Protein AF-A0A2E6XA96-F1 (afdb_monomer)

Structure (mmCIF, N/CA/C/O backbone):
data_AF-A0A2E6XA96-F1
#
_entry.id   AF-A0A2E6XA96-F1
#
loop_
_atom_site.group_PDB
_atom_site.id
_atom_site.type_symbol
_atom_site.label_atom_id
_atom_site.label_alt_id
_atom_site.label_comp_id
_atom_site.label_asym_id
_atom_site.label_entity_id
_atom_site.label_seq_id
_atom_site.pdbx_PDB_ins_code
_atom_site.Cartn_x
_atom_site.Cartn_y
_atom_site.Cartn_z
_atom_site.occupancy
_atom_site.B_iso_or_equiv
_atom_site.auth_seq_id
_atom_site.auth_comp_id
_atom_site.auth_asym_id
_atom_site.auth_atom_id
_atom_site.pdbx_PDB_model_num
ATOM 1 N N . MET A 1 1 ? 15.612 -15.305 -3.857 1.00 48.66 1 MET A N 1
ATOM 2 C CA . MET A 1 1 ? 14.377 -15.345 -4.678 1.00 48.66 1 MET A CA 1
ATOM 3 C C . MET A 1 1 ? 13.546 -14.129 -4.282 1.00 48.66 1 MET A C 1
ATOM 5 O O . MET A 1 1 ? 13.105 -14.071 -3.143 1.00 48.66 1 MET A O 1
ATOM 9 N N . GLY A 1 2 ? 13.470 -13.095 -5.125 1.00 67.94 2 GLY A N 1
ATOM 10 C CA . GLY A 1 2 ? 12.798 -11.837 -4.769 1.00 67.94 2 GLY A CA 1
ATOM 11 C C . GLY A 1 2 ? 11.273 -11.959 -4.828 1.00 67.94 2 GLY A C 1
ATOM 12 O O . GLY A 1 2 ? 10.745 -12.680 -5.672 1.00 67.94 2 GLY A O 1
ATOM 13 N N . TYR A 1 3 ? 10.559 -11.254 -3.950 1.00 81.81 3 TYR A N 1
ATOM 14 C CA . TYR A 1 3 ? 9.098 -11.169 -4.021 1.00 81.81 3 TYR A CA 1
ATOM 15 C C . TYR A 1 3 ? 8.647 -10.438 -5.292 1.00 81.81 3 TYR A C 1
ATOM 17 O O . TYR A 1 3 ? 9.341 -9.545 -5.787 1.00 81.81 3 TYR A O 1
ATOM 25 N N . SER A 1 4 ? 7.462 -10.792 -5.800 1.00 89.62 4 SER A N 1
ATOM 26 C CA . SER A 1 4 ? 6.900 -10.176 -7.004 1.00 89.62 4 SER A CA 1
ATOM 27 C C . SER A 1 4 ? 6.676 -8.672 -6.826 1.00 89.62 4 SER A C 1
ATOM 29 O O . SER A 1 4 ? 6.391 -8.176 -5.733 1.00 89.62 4 SER A O 1
ATOM 31 N N . VAL A 1 5 ? 6.763 -7.925 -7.927 1.00 91.00 5 VAL A N 1
ATOM 32 C CA . VAL A 1 5 ?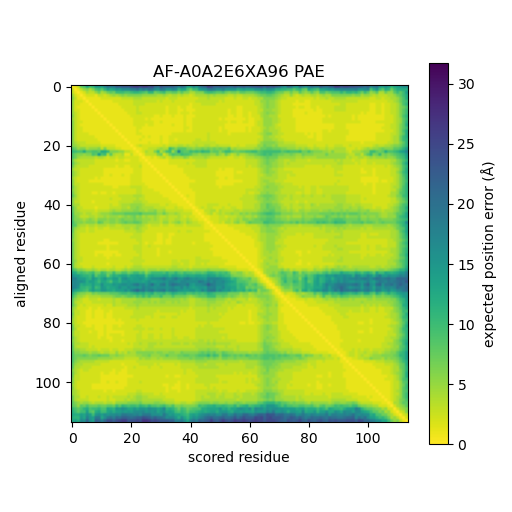 6.498 -6.478 -7.926 1.00 91.00 5 VAL A CA 1
ATOM 33 C C . VAL A 1 5 ? 5.056 -6.195 -7.494 1.00 91.00 5 VAL A C 1
ATOM 35 O O . VAL A 1 5 ? 4.787 -5.210 -6.808 1.00 91.00 5 VAL A O 1
ATOM 38 N N . GLU A 1 6 ? 4.127 -7.074 -7.855 1.00 93.12 6 GLU A N 1
ATOM 39 C CA . GLU A 1 6 ? 2.721 -7.029 -7.469 1.00 93.12 6 GLU A CA 1
ATOM 40 C C . GLU A 1 6 ? 2.550 -7.133 -5.950 1.00 93.12 6 GLU A C 1
ATOM 42 O O . GLU A 1 6 ? 1.771 -6.366 -5.387 1.00 93.12 6 GLU 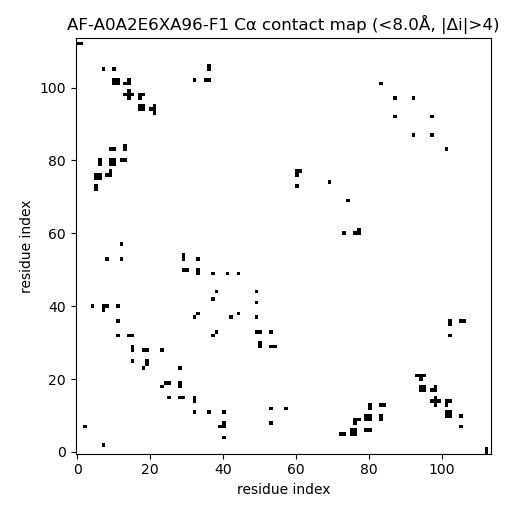A O 1
ATOM 47 N N . PHE A 1 7 ? 3.319 -8.000 -5.281 1.00 92.94 7 PHE A N 1
ATOM 48 C CA . PHE A 1 7 ? 3.348 -8.097 -3.820 1.00 92.94 7 PHE A CA 1
ATOM 49 C C . PHE A 1 7 ? 3.900 -6.819 -3.176 1.00 92.94 7 PHE A C 1
ATOM 51 O O . PHE A 1 7 ? 3.253 -6.243 -2.300 1.00 92.94 7 PHE A O 1
ATOM 58 N N . LYS A 1 8 ? 5.044 -6.307 -3.659 1.00 94.19 8 LYS A N 1
ATOM 59 C CA . LYS A 1 8 ? 5.629 -5.048 -3.150 1.00 94.19 8 LYS A CA 1
ATOM 60 C C . LYS A 1 8 ? 4.641 -3.878 -3.287 1.00 94.19 8 LYS A C 1
ATOM 62 O O . LYS A 1 8 ? 4.459 -3.084 -2.364 1.00 94.19 8 LYS A O 1
ATOM 67 N N . ARG A 1 9 ? 3.950 -3.792 -4.431 1.00 95.06 9 ARG A N 1
ATOM 68 C CA . ARG A 1 9 ? 2.907 -2.785 -4.687 1.00 95.06 9 ARG A CA 1
ATOM 69 C C . ARG A 1 9 ? 1.684 -2.968 -3.798 1.00 95.06 9 ARG A C 1
ATOM 71 O O . ARG A 1 9 ? 1.149 -1.963 -3.341 1.00 95.06 9 ARG A O 1
ATOM 78 N N . ALA A 1 10 ? 1.256 -4.205 -3.553 1.00 95.75 10 ALA A N 1
ATOM 79 C CA . ALA A 1 10 ? 0.131 -4.515 -2.676 1.00 95.75 10 ALA A CA 1
ATOM 80 C C . ALA A 1 10 ? 0.376 -4.028 -1.241 1.00 95.75 10 ALA A C 1
ATOM 82 O O . ALA A 1 10 ? -0.483 -3.353 -0.674 1.00 95.75 10 ALA A O 1
ATOM 83 N N . ILE A 1 11 ? 1.576 -4.273 -0.700 1.00 96.19 11 ILE A N 1
ATOM 84 C CA . ILE A 1 11 ? 1.988 -3.745 0.608 1.00 96.19 11 ILE A CA 1
ATOM 85 C C . ILE A 1 11 ? 1.909 -2.217 0.614 1.00 96.19 11 ILE A C 1
ATOM 87 O O . ILE A 1 11 ? 1.281 -1.635 1.494 1.00 96.19 11 ILE A O 1
ATOM 91 N N . ALA A 1 12 ? 2.480 -1.557 -0.398 1.00 97.00 12 ALA A N 1
ATOM 92 C CA . ALA A 1 12 ? 2.491 -0.098 -0.466 1.00 97.00 12 ALA A CA 1
ATOM 93 C C . ALA A 1 12 ? 1.074 0.506 -0.459 1.00 97.00 12 ALA A C 1
ATOM 95 O O . ALA A 1 12 ? 0.800 1.454 0.279 1.00 97.00 12 ALA A O 1
ATOM 96 N N . ILE A 1 13 ? 0.142 -0.048 -1.239 1.00 97.38 13 ILE A N 1
ATOM 97 C CA . ILE A 1 13 ? -1.242 0.454 -1.272 1.00 97.38 13 ILE A CA 1
ATOM 98 C C . ILE A 1 13 ? -2.053 0.066 -0.020 1.00 97.38 13 ILE A C 1
ATOM 100 O O . ILE A 1 13 ? -2.979 0.798 0.353 1.00 97.38 13 ILE A O 1
ATOM 104 N N . ALA A 1 14 ? -1.702 -1.033 0.658 1.00 97.19 14 ALA A N 1
ATOM 105 C CA . ALA A 1 14 ? -2.246 -1.389 1.969 1.00 97.19 14 ALA A CA 1
ATOM 106 C C . ALA A 1 14 ? -1.808 -0.372 3.033 1.00 97.19 14 ALA A C 1
ATOM 108 O O . ALA A 1 14 ? -2.669 0.181 3.717 1.00 97.19 14 ALA A O 1
ATOM 109 N N . SER A 1 15 ? -0.519 -0.014 3.081 1.00 97.56 15 SER A N 1
ATOM 110 C CA . SER A 1 15 ? -0.001 1.048 3.955 1.00 97.56 15 SER A CA 1
ATOM 111 C C . SER A 1 15 ? -0.704 2.386 3.713 1.00 97.56 15 SER A C 1
ATOM 113 O O . SER A 1 15 ? -1.110 3.039 4.668 1.00 97.56 15 SER A O 1
ATOM 115 N N . ILE A 1 16 ? -0.936 2.778 2.450 1.00 97.56 16 ILE A N 1
ATOM 116 C CA . ILE A 1 16 ? -1.719 3.991 2.135 1.00 97.56 16 ILE A CA 1
ATOM 117 C C . ILE A 1 16 ? -3.127 3.903 2.731 1.00 97.56 16 ILE A C 1
ATOM 119 O O . ILE A 1 16 ? -3.615 4.873 3.304 1.00 97.56 16 ILE A O 1
ATOM 123 N N . SER A 1 17 ? -3.792 2.756 2.589 1.00 96.75 17 SER A N 1
ATOM 124 C CA . SER A 1 17 ? -5.164 2.577 3.079 1.00 96.75 17 SER A CA 1
ATOM 125 C C . SER A 1 17 ? -5.235 2.691 4.603 1.00 96.75 17 SER A C 1
ATOM 127 O O . SER A 1 17 ? -6.139 3.345 5.115 1.00 96.75 17 SER A O 1
ATOM 129 N N . GLN A 1 18 ? -4.243 2.148 5.308 1.00 96.94 18 GLN A N 1
ATOM 130 C CA . GLN A 1 18 ? -4.112 2.282 6.756 1.00 96.94 18 GLN A CA 1
ATOM 131 C C . GLN A 1 18 ? -3.841 3.731 7.186 1.00 96.94 18 GLN A C 1
ATOM 133 O O . GLN A 1 18 ? -4.522 4.261 8.057 1.00 96.94 18 GLN A O 1
ATOM 138 N N . LEU A 1 19 ? -2.944 4.447 6.508 1.00 96.88 19 LEU A N 1
ATOM 139 C CA . LEU A 1 19 ? -2.712 5.868 6.792 1.00 96.88 19 LEU A CA 1
ATOM 140 C C . LEU A 1 19 ? -3.961 6.735 6.562 1.00 96.88 19 LEU A C 1
ATOM 142 O O . LEU A 1 19 ? -4.200 7.677 7.316 1.00 96.88 19 LEU A O 1
ATOM 146 N N . ILE A 1 20 ? -4.768 6.419 5.544 1.00 96.12 20 ILE A N 1
ATOM 147 C CA . ILE A 1 20 ? -6.044 7.108 5.295 1.00 96.12 20 ILE A CA 1
ATOM 148 C C . ILE A 1 20 ? -7.047 6.827 6.422 1.00 96.12 20 ILE A C 1
ATOM 150 O O . ILE A 1 20 ? -7.719 7.749 6.881 1.00 96.12 20 ILE A O 1
ATOM 154 N N . GLN A 1 21 ? -7.124 5.583 6.906 1.00 93.00 21 GLN A N 1
ATOM 155 C CA . GLN A 1 21 ? -7.934 5.240 8.084 1.00 93.00 21 GLN A CA 1
ATOM 156 C C . GLN A 1 21 ? -7.472 6.007 9.335 1.00 93.00 21 GLN A C 1
ATOM 158 O O . GLN A 1 21 ? -8.305 6.463 10.116 1.00 93.00 21 GLN A O 1
ATOM 163 N N . GLY A 1 22 ? -6.166 6.256 9.459 1.00 90.00 22 GLY A N 1
ATOM 164 C CA . GLY A 1 22 ? -5.539 7.157 10.435 1.00 90.00 22 GLY A CA 1
ATOM 165 C C . GLY A 1 22 ? -5.775 8.659 10.199 1.00 90.00 22 GLY A C 1
ATOM 166 O O . GLY A 1 22 ? -5.035 9.508 10.685 1.00 90.00 22 GLY A O 1
ATOM 167 N N . ARG A 1 23 ? -6.796 9.031 9.417 1.00 88.19 23 ARG A N 1
ATOM 168 C CA . ARG A 1 23 ? -7.176 10.423 9.104 1.00 88.19 23 ARG A CA 1
ATOM 169 C C . ARG A 1 23 ? -6.170 11.207 8.251 1.00 88.19 23 ARG A C 1
ATOM 171 O O . ARG A 1 23 ? -6.297 12.428 8.141 1.00 88.19 23 ARG A O 1
ATOM 178 N N . ARG A 1 24 ? -5.202 10.559 7.589 1.00 90.56 24 ARG A N 1
ATOM 179 C CA . ARG A 1 24 ? -4.393 11.241 6.561 1.00 90.56 24 ARG A CA 1
ATOM 180 C C . ARG A 1 24 ? -5.181 11.391 5.262 1.00 90.56 24 ARG A C 1
ATOM 182 O O . ARG A 1 24 ? -5.931 10.505 4.861 1.00 90.56 24 ARG A O 1
ATOM 189 N N . ASN A 1 25 ? -4.956 12.487 4.541 1.00 95.44 25 ASN A N 1
ATOM 190 C CA . ASN A 1 25 ? -5.440 12.586 3.165 1.00 95.44 25 ASN A CA 1
ATOM 191 C C . ASN A 1 25 ? -4.614 11.684 2.227 1.00 95.44 25 ASN A C 1
ATOM 193 O O . ASN A 1 25 ? -3.462 11.342 2.516 1.00 95.44 25 ASN A O 1
ATOM 197 N N . ILE A 1 26 ? -5.207 11.312 1.088 1.00 93.94 26 ILE A N 1
ATOM 198 C CA . ILE A 1 26 ? -4.603 10.376 0.128 1.00 93.94 26 ILE A CA 1
ATOM 199 C C . ILE A 1 26 ? -3.231 10.838 -0.377 1.00 93.94 26 ILE A C 1
ATOM 201 O O . ILE A 1 26 ? -2.329 10.012 -0.521 1.00 93.94 26 ILE A O 1
ATOM 205 N N . ASP A 1 27 ? -3.042 12.137 -0.609 1.00 93.94 27 ASP A N 1
ATOM 206 C CA . ASP A 1 27 ? -1.788 12.665 -1.145 1.00 93.94 27 ASP A CA 1
ATOM 207 C C . ASP A 1 27 ? -0.671 12.616 -0.098 1.00 93.94 27 ASP A C 1
ATOM 209 O O . ASP A 1 27 ? 0.434 12.166 -0.394 1.00 93.94 27 ASP A O 1
ATOM 213 N N . SER A 1 28 ? -0.963 13.003 1.145 1.00 95.81 28 SER A N 1
ATOM 214 C CA . SER A 1 28 ? -0.036 12.896 2.276 1.00 95.81 28 SER A CA 1
ATOM 215 C C . SER A 1 28 ? 0.347 11.439 2.549 1.00 95.81 28 SER A C 1
ATOM 217 O O . SER A 1 28 ? 1.531 11.127 2.674 1.00 95.81 28 SER A O 1
ATOM 219 N N . ALA A 1 29 ? -0.631 10.528 2.563 1.00 96.94 29 ALA A N 1
ATOM 220 C CA . ALA A 1 29 ? -0.387 9.099 2.738 1.00 96.94 29 ALA A CA 1
ATOM 221 C C . ALA A 1 29 ? 0.489 8.524 1.612 1.00 96.94 29 ALA A C 1
ATOM 223 O O . ALA A 1 29 ? 1.448 7.801 1.875 1.00 96.94 29 ALA A O 1
ATOM 224 N N . THR A 1 30 ? 0.207 8.884 0.357 1.00 96.75 30 THR A N 1
ATOM 225 C CA . THR A 1 30 ? 0.974 8.396 -0.799 1.00 96.75 30 THR A CA 1
ATOM 226 C C . THR A 1 30 ? 2.404 8.934 -0.788 1.00 96.75 30 THR A C 1
ATOM 228 O O . THR A 1 30 ? 3.338 8.160 -0.987 1.00 96.75 30 THR A O 1
ATOM 231 N N . ARG A 1 31 ? 2.597 10.233 -0.512 1.00 96.69 31 ARG A N 1
ATOM 232 C CA . ARG A 1 31 ? 3.934 10.838 -0.381 1.00 96.69 31 ARG A CA 1
ATOM 233 C C . ARG A 1 31 ? 4.754 10.162 0.710 1.00 96.69 31 ARG A C 1
ATOM 235 O O . ARG A 1 31 ? 5.910 9.830 0.471 1.00 96.69 31 ARG A O 1
ATOM 242 N N . HIS A 1 32 ? 4.139 9.907 1.865 1.00 96.50 32 HIS A N 1
ATOM 243 C CA . HIS A 1 32 ? 4.780 9.209 2.980 1.00 96.50 32 HIS A CA 1
ATOM 244 C C . HIS A 1 32 ? 5.274 7.819 2.569 1.00 96.50 32 HIS A C 1
ATOM 246 O O . HIS A 1 32 ? 6.452 7.504 2.721 1.00 96.50 32 HIS A O 1
ATOM 252 N N . VAL A 1 33 ? 4.401 7.012 1.961 1.00 97.00 33 VAL A N 1
ATOM 253 C CA . VAL A 1 33 ? 4.750 5.656 1.510 1.00 97.00 33 VAL A CA 1
ATOM 254 C C 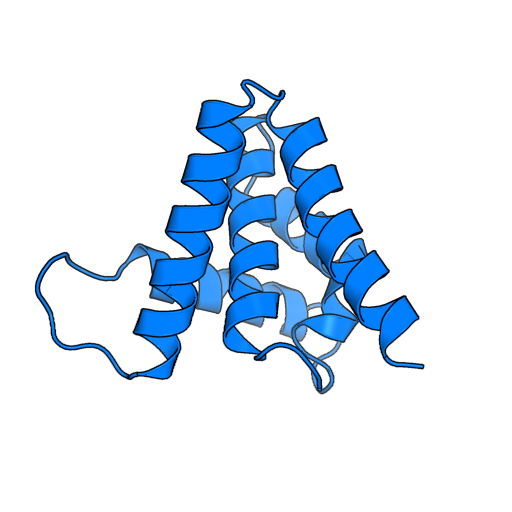. VAL A 1 33 ? 5.827 5.678 0.422 1.00 97.00 33 VAL A C 1
ATOM 256 O O . VAL A 1 33 ? 6.772 4.891 0.473 1.00 97.00 33 VAL A O 1
ATOM 259 N N . VAL A 1 34 ? 5.741 6.597 -0.543 1.00 96.19 34 VAL A N 1
ATOM 260 C CA . VAL A 1 34 ? 6.765 6.743 -1.589 1.00 96.19 34 VAL A CA 1
ATOM 261 C C . VAL A 1 34 ? 8.118 7.142 -1.006 1.00 96.19 34 VAL A C 1
ATOM 263 O O . VAL A 1 34 ? 9.129 6.572 -1.415 1.00 96.19 34 VAL A O 1
ATOM 266 N N . GLY A 1 35 ? 8.147 8.068 -0.046 1.00 94.88 35 GLY A N 1
ATOM 267 C CA . GLY A 1 35 ? 9.381 8.479 0.623 1.00 94.88 35 GLY A CA 1
ATOM 268 C C . GLY A 1 35 ? 10.063 7.334 1.373 1.00 94.88 35 GLY A C 1
ATOM 269 O O . GLY A 1 35 ? 11.286 7.284 1.426 1.00 94.88 35 GLY A O 1
ATOM 270 N N . ARG A 1 36 ? 9.284 6.383 1.904 1.00 94.81 36 ARG A N 1
ATOM 271 C CA . ARG A 1 36 ? 9.800 5.247 2.684 1.00 94.81 36 ARG A CA 1
ATOM 272 C C . ARG A 1 36 ? 10.222 4.064 1.817 1.00 94.81 36 ARG A C 1
ATOM 274 O O . ARG A 1 36 ? 11.331 3.567 1.956 1.00 94.81 36 ARG A O 1
ATOM 281 N N . ILE A 1 37 ? 9.345 3.611 0.925 1.00 94.69 37 ILE A N 1
ATOM 282 C CA . ILE A 1 37 ? 9.514 2.339 0.196 1.00 94.69 37 ILE A CA 1
ATOM 283 C C . ILE A 1 37 ? 9.373 2.481 -1.319 1.00 94.69 37 ILE A C 1
ATOM 285 O O . ILE A 1 37 ? 9.384 1.498 -2.055 1.00 94.69 37 ILE A O 1
ATOM 289 N N . GLY A 1 38 ? 9.237 3.700 -1.834 1.00 91.62 38 GLY A N 1
ATOM 290 C CA . GLY A 1 38 ? 8.908 3.919 -3.235 1.00 91.62 38 GLY A CA 1
ATOM 291 C C . GLY A 1 38 ? 9.951 3.388 -4.230 1.00 91.62 38 GLY A C 1
ATOM 292 O O . GLY A 1 38 ? 9.587 2.993 -5.338 1.00 91.62 38 GLY A O 1
ATOM 293 N N . HIS A 1 39 ? 11.231 3.357 -3.854 1.00 91.56 39 HIS A N 1
ATOM 294 C CA . HIS A 1 39 ? 12.311 2.782 -4.667 1.00 91.56 39 HIS A CA 1
ATOM 295 C C . HIS A 1 39 ? 12.153 1.265 -4.873 1.00 91.56 39 HIS A C 1
ATOM 297 O O . HIS A 1 39 ? 12.437 0.775 -5.960 1.00 91.56 39 HIS A O 1
ATOM 303 N N . LEU A 1 40 ? 11.579 0.550 -3.900 1.00 91.25 40 LEU A N 1
ATOM 304 C CA . LEU A 1 40 ? 11.302 -0.891 -3.986 1.00 91.25 40 LEU A CA 1
ATOM 305 C C . LEU A 1 40 ? 10.098 -1.219 -4.875 1.00 91.25 40 LEU A C 1
ATOM 307 O O . LEU A 1 40 ? 9.976 -2.326 -5.397 1.00 91.25 40 LEU A O 1
ATOM 311 N N . VAL A 1 41 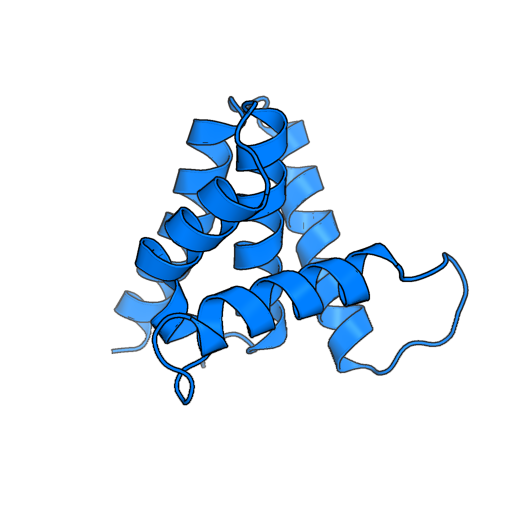? 9.180 -0.263 -5.021 1.00 90.94 41 VAL A N 1
ATOM 312 C CA . VAL A 1 41 ? 7.874 -0.453 -5.671 1.00 90.94 41 VAL A CA 1
ATOM 313 C C . VAL A 1 41 ? 7.902 -0.024 -7.145 1.00 90.94 41 VAL A C 1
ATOM 315 O O . VAL A 1 41 ? 7.253 -0.640 -8.000 1.00 90.94 41 VAL A O 1
ATOM 318 N N . PHE A 1 42 ? 8.665 1.029 -7.454 1.00 91.50 42 PHE A N 1
ATOM 319 C CA . PHE A 1 42 ? 8.877 1.548 -8.806 1.00 91.50 42 PHE A CA 1
ATOM 320 C C . PHE A 1 42 ? 10.339 1.976 -8.989 1.00 91.50 42 PHE A C 1
ATOM 322 O O . PHE A 1 42 ? 10.667 3.154 -8.851 1.00 91.50 42 PHE A O 1
ATOM 329 N N . VAL A 1 43 ? 11.202 1.015 -9.323 1.00 87.06 43 VAL A N 1
ATOM 330 C CA . VAL A 1 43 ? 12.657 1.219 -9.464 1.00 87.06 43 VAL A CA 1
ATOM 331 C C . VAL A 1 43 ? 12.997 2.276 -10.522 1.00 87.06 43 VAL A C 1
ATOM 333 O O . VAL A 1 43 ? 13.894 3.080 -10.324 1.00 87.06 43 VAL A O 1
ATOM 336 N N . THR A 1 44 ? 12.243 2.319 -11.623 1.00 90.50 44 THR A N 1
ATOM 337 C CA . THR A 1 44 ? 12.530 3.179 -12.784 1.00 90.50 44 THR A CA 1
ATOM 338 C C . THR A 1 44 ? 11.838 4.544 -12.754 1.00 90.50 44 THR A C 1
ATOM 340 O O . THR A 1 44 ? 12.013 5.337 -13.675 1.00 90.50 44 THR A O 1
ATOM 343 N N . LEU A 1 45 ? 11.002 4.818 -11.748 1.00 91.69 45 LEU A N 1
ATOM 344 C CA . LEU A 1 45 ? 10.281 6.089 -11.633 1.00 91.69 45 LEU A CA 1
ATOM 345 C C . LEU A 1 45 ? 10.886 6.956 -10.533 1.00 91.69 45 LEU A C 1
ATOM 347 O O . LEU A 1 45 ? 11.347 6.452 -9.511 1.00 91.69 45 LEU A O 1
ATOM 351 N N . GLU A 1 46 ? 10.778 8.271 -10.690 1.00 89.94 46 GLU A N 1
ATOM 352 C CA . GLU A 1 46 ? 11.315 9.246 -9.740 1.00 89.94 46 GLU A CA 1
ATOM 353 C C . GLU A 1 46 ? 10.269 10.280 -9.312 1.00 89.94 46 GLU A C 1
ATOM 355 O O . GLU A 1 46 ? 9.296 10.543 -10.030 1.00 89.94 46 GLU A O 1
ATOM 360 N N . GLY A 1 47 ? 10.471 10.840 -8.114 1.00 88.00 47 GLY A N 1
ATOM 361 C CA . GLY A 1 47 ? 9.700 11.956 -7.559 1.00 88.00 47 GLY A CA 1
ATOM 362 C C . GLY A 1 47 ? 8.182 11.833 -7.725 1.00 88.00 47 GLY A C 1
ATOM 363 O O . GLY A 1 47 ? 7.570 10.808 -7.415 1.00 88.00 47 GLY A O 1
ATOM 364 N N . GLU A 1 48 ? 7.568 12.885 -8.263 1.00 92.12 48 GLU A N 1
ATOM 365 C CA . GLU A 1 48 ? 6.117 12.983 -8.471 1.00 92.12 48 GLU A CA 1
ATOM 366 C C . GLU A 1 48 ? 5.552 11.923 -9.431 1.00 92.12 48 GLU A C 1
ATOM 368 O O . GLU A 1 48 ? 4.405 11.493 -9.277 1.00 92.12 48 GLU A O 1
ATOM 373 N N . ARG A 1 49 ? 6.349 11.409 -10.384 1.00 93.44 49 ARG A N 1
ATOM 374 C CA . ARG A 1 49 ? 5.889 10.325 -11.275 1.00 93.44 49 ARG A CA 1
ATOM 375 C C . ARG A 1 49 ? 5.603 9.051 -10.488 1.00 93.44 49 ARG A C 1
ATOM 377 O O . ARG A 1 49 ? 4.642 8.347 -10.792 1.00 93.44 49 ARG A O 1
ATOM 384 N N . LYS A 1 50 ? 6.402 8.775 -9.456 1.00 94.75 50 LYS A N 1
ATOM 385 C CA . LYS A 1 50 ? 6.229 7.624 -8.565 1.00 94.75 50 LYS A CA 1
ATOM 386 C C . LYS A 1 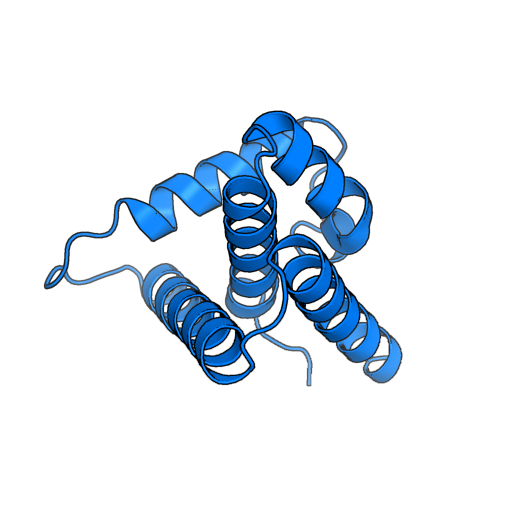50 ? 4.985 7.768 -7.685 1.00 94.75 50 LYS A C 1
ATOM 388 O O . LYS A 1 50 ? 4.228 6.808 -7.549 1.00 94.75 50 LYS A O 1
ATOM 393 N N . ILE A 1 51 ? 4.734 8.970 -7.161 1.00 94.69 51 ILE A N 1
ATOM 394 C CA . ILE A 1 51 ? 3.522 9.298 -6.388 1.00 94.69 51 ILE A CA 1
ATOM 395 C C . ILE A 1 51 ? 2.275 9.080 -7.246 1.00 94.69 51 ILE A C 1
ATOM 397 O O . ILE A 1 51 ? 1.374 8.335 -6.852 1.00 94.69 51 ILE A O 1
ATOM 401 N N . LYS A 1 52 ? 2.251 9.657 -8.453 1.00 95.56 52 LYS A N 1
ATOM 402 C CA . LYS A 1 52 ? 1.139 9.488 -9.395 1.00 95.56 52 LYS A CA 1
ATOM 403 C C . LYS A 1 52 ? 0.925 8.015 -9.753 1.00 95.56 52 LYS A C 1
ATOM 405 O O . LYS A 1 52 ? -0.194 7.522 -9.643 1.00 95.56 52 LYS A O 1
ATOM 410 N N . ALA A 1 53 ? 1.992 7.298 -10.106 1.00 95.12 53 ALA A N 1
ATOM 411 C CA . ALA A 1 53 ? 1.911 5.888 -10.477 1.00 95.12 53 ALA A CA 1
ATOM 412 C C . ALA A 1 53 ? 1.354 5.010 -9.347 1.00 95.12 53 ALA A C 1
ATOM 414 O O . ALA A 1 53 ? 0.524 4.139 -9.612 1.00 95.12 53 ALA A O 1
ATOM 415 N N . LEU A 1 54 ? 1.769 5.242 -8.096 1.00 95.50 54 LEU A N 1
ATOM 416 C CA . LEU A 1 54 ? 1.270 4.488 -6.946 1.00 95.50 54 LEU A CA 1
ATOM 417 C C . LEU A 1 54 ? -0.206 4.787 -6.663 1.00 95.50 54 LEU A C 1
ATOM 419 O O . LEU A 1 54 ? -0.981 3.865 -6.407 1.00 95.50 54 LEU A O 1
ATOM 423 N N . ARG A 1 55 ? -0.616 6.055 -6.766 1.00 95.25 55 ARG A N 1
ATOM 424 C CA . ARG A 1 55 ? -2.014 6.464 -6.589 1.00 95.25 55 ARG A CA 1
ATOM 425 C C . ARG A 1 55 ? -2.924 5.856 -7.657 1.00 95.25 55 ARG A C 1
ATOM 427 O O . ARG A 1 55 ? -3.951 5.266 -7.323 1.00 95.25 55 ARG A O 1
ATOM 434 N N . ASP A 1 56 ? -2.514 5.925 -8.921 1.00 94.62 56 ASP A N 1
ATOM 435 C CA . ASP A 1 56 ? -3.254 5.345 -10.046 1.00 94.62 56 ASP A CA 1
ATOM 436 C C . ASP A 1 56 ? -3.289 3.811 -9.955 1.00 94.62 56 ASP A C 1
ATOM 438 O O . ASP A 1 56 ? -4.279 3.169 -10.309 1.00 94.62 56 ASP A O 1
ATOM 442 N N . TYR A 1 57 ? -2.216 3.189 -9.456 1.00 93.88 57 TYR A N 1
ATOM 443 C CA . TYR A 1 57 ? -2.188 1.755 -9.177 1.00 93.88 57 TYR A CA 1
ATOM 444 C C . TYR A 1 57 ? -3.174 1.367 -8.072 1.00 93.88 57 TYR A C 1
ATOM 446 O O . TYR A 1 57 ? -3.962 0.446 -8.272 1.00 93.88 57 TYR A O 1
ATOM 454 N N . ARG A 1 58 ? -3.192 2.098 -6.949 1.00 94.75 58 ARG A N 1
ATOM 455 C CA . ARG A 1 58 ? -4.166 1.888 -5.869 1.00 94.75 58 ARG A CA 1
ATOM 456 C C . ARG A 1 58 ? -5.591 1.969 -6.399 1.00 94.75 58 ARG A C 1
ATOM 458 O O . ARG A 1 58 ? -6.369 1.058 -6.147 1.00 94.75 58 ARG A O 1
ATOM 465 N N . LYS A 1 59 ? -5.917 3.023 -7.154 1.00 93.38 59 LYS A N 1
ATOM 466 C CA . LYS A 1 59 ? -7.248 3.187 -7.747 1.00 93.38 59 LYS A CA 1
ATOM 467 C C . LYS A 1 59 ? -7.633 1.965 -8.584 1.00 93.38 59 LYS A C 1
ATOM 469 O O . LYS A 1 59 ? -8.670 1.370 -8.338 1.00 93.38 59 LYS A O 1
ATOM 474 N N . ARG A 1 60 ? -6.750 1.518 -9.483 1.00 91.19 60 ARG A N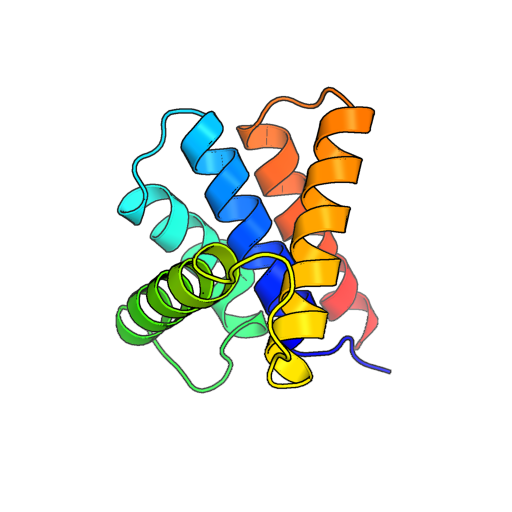 1
ATOM 475 C CA . ARG A 1 60 ? -6.996 0.329 -10.317 1.00 91.19 60 ARG A CA 1
ATOM 476 C C . ARG A 1 60 ? -7.211 -0.954 -9.522 1.00 91.19 60 ARG A C 1
ATOM 478 O O . ARG A 1 60 ? -8.012 -1.763 -9.957 1.00 91.19 60 ARG A O 1
ATOM 485 N N . VAL A 1 61 ? -6.501 -1.158 -8.410 1.00 91.06 61 VAL A N 1
ATOM 486 C CA . VAL A 1 61 ? -6.679 -2.350 -7.559 1.00 91.06 61 VAL A CA 1
ATOM 487 C C . VAL A 1 61 ? -7.997 -2.293 -6.780 1.00 91.06 61 VAL A C 1
ATOM 489 O O . VAL A 1 61 ? -8.631 -3.326 -6.571 1.00 91.06 61 VAL A O 1
ATOM 492 N N . LEU A 1 62 ? -8.425 -1.104 -6.353 1.00 89.19 62 LEU A N 1
ATOM 493 C CA . LEU A 1 62 ? -9.663 -0.927 -5.588 1.00 89.19 62 LEU A CA 1
ATOM 494 C C . LEU A 1 62 ? -10.916 -0.915 -6.463 1.00 89.19 62 LEU A C 1
ATOM 496 O O . LEU A 1 62 ? -11.918 -1.489 -6.055 1.00 89.19 62 LEU A O 1
ATOM 500 N N . ASP A 1 63 ? -10.831 -0.353 -7.669 1.00 88.31 63 ASP A N 1
ATOM 501 C CA . ASP A 1 63 ? -11.928 -0.284 -8.646 1.00 88.31 63 ASP A CA 1
ATOM 502 C C . ASP A 1 63 ? -12.256 -1.653 -9.280 1.00 88.31 63 ASP A C 1
ATOM 504 O O . ASP A 1 63 ? -13.104 -1.740 -10.167 1.00 88.31 63 ASP A O 1
ATOM 508 N N . ILE A 1 64 ? -11.585 -2.731 -8.858 1.00 76.31 64 ILE A N 1
ATOM 509 C CA . ILE A 1 64 ? -11.855 -4.098 -9.310 1.00 76.31 64 ILE A CA 1
ATOM 510 C C . ILE A 1 64 ? -13.247 -4.525 -8.825 1.00 76.31 64 ILE A C 1
ATOM 512 O O . ILE A 1 64 ? -13.436 -4.680 -7.615 1.00 76.31 64 ILE A O 1
ATOM 516 N N . PRO A 1 65 ? -14.205 -4.774 -9.739 1.00 71.00 65 PRO A N 1
ATOM 517 C CA . PRO A 1 65 ? -15.497 -5.336 -9.374 1.00 71.00 65 PRO A CA 1
ATOM 518 C C . PRO A 1 65 ? -15.318 -6.794 -8.952 1.00 71.00 65 PRO A C 1
ATOM 520 O O . PRO A 1 65 ? -14.594 -7.546 -9.617 1.00 71.00 65 PRO A O 1
ATOM 523 N N . GLU A 1 66 ? -16.010 -7.215 -7.895 1.00 65.19 66 GLU A N 1
ATOM 524 C CA . GLU A 1 66 ? -16.110 -8.637 -7.561 1.00 65.19 66 GLU A CA 1
ATOM 525 C C . GLU A 1 66 ? -16.679 -9.416 -8.762 1.00 65.19 66 GLU A C 1
ATOM 527 O O . GLU A 1 66 ? -17.663 -9.010 -9.380 1.00 65.19 66 GLU A O 1
ATOM 532 N N . GLY A 1 67 ? -16.022 -10.520 -9.136 1.00 63.34 67 GLY A N 1
ATOM 533 C CA . GLY A 1 67 ? -16.509 -11.446 -10.167 1.00 63.34 67 GLY A CA 1
ATOM 534 C C . GLY A 1 67 ? -16.056 -11.197 -11.614 1.00 63.34 67 GLY A C 1
ATOM 535 O O . GLY A 1 67 ? -16.438 -11.971 -12.489 1.00 63.34 67 GLY A O 1
ATOM 536 N N . LYS A 1 68 ? -15.227 -10.183 -11.912 1.00 65.94 68 LYS A N 1
ATOM 537 C CA . LYS A 1 68 ? -14.640 -10.026 -13.262 1.00 65.94 68 LYS A CA 1
ATOM 538 C C . LYS A 1 68 ? -13.290 -10.730 -13.405 1.00 65.94 68 LYS A C 1
ATOM 540 O O . LYS A 1 68 ? -12.448 -10.669 -12.513 1.00 65.94 68 LYS A O 1
ATOM 545 N N . ALA A 1 69 ? -13.062 -11.340 -14.571 1.00 65.25 69 A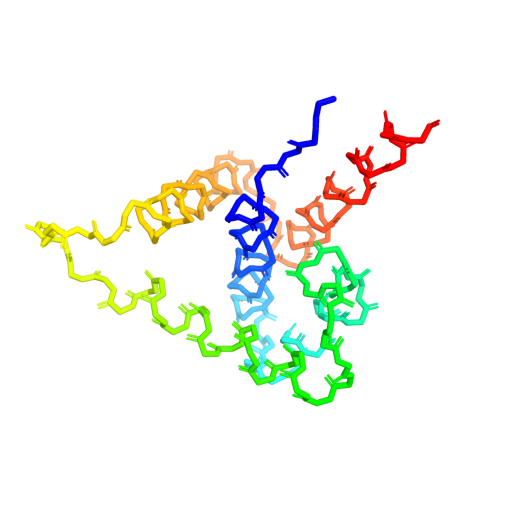LA A N 1
ATOM 546 C CA . ALA A 1 69 ? -11.753 -11.862 -14.950 1.00 65.25 69 ALA A CA 1
ATOM 547 C C . ALA A 1 69 ? -10.739 -10.711 -15.037 1.00 65.25 69 ALA A C 1
ATOM 549 O O . ALA A 1 69 ? -10.940 -9.721 -15.742 1.00 65.25 69 ALA A O 1
ATOM 550 N N . LEU A 1 70 ? -9.656 -10.843 -14.283 1.00 68.38 70 LEU A N 1
ATOM 551 C CA . LEU A 1 70 ? -8.625 -9.828 -14.127 1.00 68.38 70 LEU A CA 1
ATOM 552 C C . LEU A 1 70 ? -7.384 -10.187 -14.947 1.00 68.38 70 LEU A C 1
ATOM 554 O O . LEU A 1 70 ? -7.065 -11.370 -15.095 1.00 68.38 70 LEU A O 1
ATOM 558 N N . PRO A 1 71 ? -6.601 -9.189 -15.394 1.00 80.88 71 PRO A N 1
ATOM 559 C CA . PRO A 1 71 ? -5.217 -9.436 -15.767 1.00 80.88 71 PRO A CA 1
ATOM 560 C C . PRO A 1 71 ? -4.492 -10.106 -14.586 1.00 80.88 71 PRO A C 1
ATOM 562 O O . PRO A 1 71 ? -4.575 -9.573 -13.474 1.00 80.88 71 PRO A O 1
ATOM 565 N N . PRO A 1 72 ? -3.739 -11.206 -14.788 1.00 83.31 72 PRO A N 1
ATOM 566 C CA . PRO A 1 72 ? -3.165 -12.000 -13.695 1.00 83.31 72 PRO A CA 1
ATOM 567 C C . PRO A 1 72 ? -2.414 -11.179 -12.636 1.00 83.31 72 PRO A C 1
ATOM 569 O O . PRO A 1 72 ? -2.547 -11.415 -11.439 1.00 83.31 72 PRO A O 1
ATOM 572 N N . ARG A 1 73 ? -1.681 -10.143 -13.063 1.00 88.25 73 ARG A N 1
ATOM 573 C CA . ARG A 1 73 ? -0.930 -9.249 -12.167 1.00 88.25 73 ARG A CA 1
ATOM 574 C C . ARG A 1 73 ? -1.824 -8.444 -11.216 1.00 88.25 73 ARG A C 1
ATOM 576 O O . ARG A 1 73 ? -1.462 -8.242 -10.061 1.00 88.25 73 ARG A O 1
ATOM 583 N N . MET A 1 74 ? -2.989 -7.995 -11.683 1.00 88.31 74 MET A N 1
ATOM 584 C CA . MET A 1 74 ? -3.927 -7.231 -10.853 1.00 88.31 74 MET A CA 1
ATOM 585 C C . MET A 1 74 ? -4.632 -8.133 -9.842 1.00 88.31 74 MET A C 1
ATOM 587 O O . MET A 1 74 ? -4.792 -7.722 -8.697 1.00 88.31 74 MET A O 1
ATOM 591 N N . SER A 1 75 ? -4.959 -9.375 -10.219 1.00 87.31 75 SER A N 1
ATOM 592 C CA . SER A 1 75 ? -5.471 -10.382 -9.278 1.00 87.31 75 SER A CA 1
ATOM 593 C C . SER A 1 75 ? -4.491 -10.644 -8.148 1.00 87.31 75 SER A C 1
ATOM 595 O O . SER A 1 75 ? -4.878 -10.624 -6.986 1.00 87.31 75 SER A O 1
ATOM 597 N N . ILE A 1 76 ? -3.215 -10.852 -8.485 1.00 90.19 76 ILE A N 1
ATOM 598 C CA . ILE A 1 76 ? -2.158 -11.122 -7.504 1.00 90.19 76 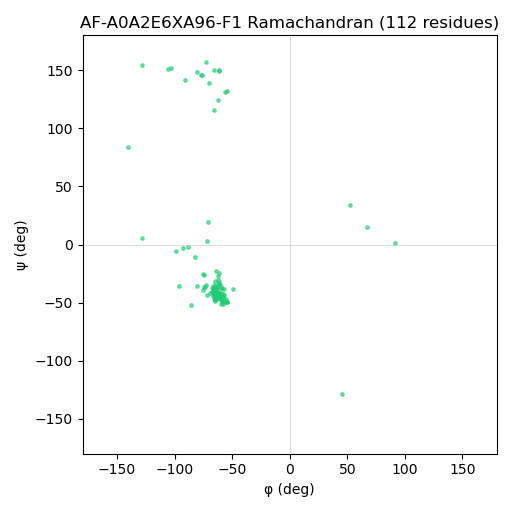ILE A CA 1
ATOM 599 C C . ILE A 1 76 ? -2.028 -9.942 -6.537 1.00 90.19 76 ILE A C 1
ATOM 601 O O . ILE A 1 76 ? -2.015 -10.126 -5.321 1.00 90.19 76 ILE A O 1
ATOM 605 N N . ALA A 1 77 ? -1.982 -8.716 -7.062 1.00 92.75 77 ALA A N 1
ATOM 606 C CA . ALA A 1 77 ? -1.891 -7.528 -6.225 1.00 92.75 77 ALA A CA 1
ATOM 607 C C . ALA A 1 77 ? -3.122 -7.343 -5.329 1.00 92.75 77 ALA A C 1
ATOM 609 O O . ALA A 1 77 ? -2.965 -7.008 -4.157 1.00 92.75 77 ALA A O 1
ATOM 610 N N . ARG A 1 78 ? -4.332 -7.582 -5.854 1.00 92.06 78 ARG A N 1
ATOM 611 C CA . ARG A 1 78 ? -5.571 -7.493 -5.073 1.00 92.06 78 ARG A CA 1
ATOM 612 C C . ARG A 1 78 ? -5.617 -8.547 -3.972 1.00 92.06 78 ARG A C 1
ATOM 614 O O . ARG A 1 78 ? -5.854 -8.202 -2.822 1.00 92.06 78 ARG A O 1
ATOM 621 N N . PHE A 1 79 ? -5.281 -9.790 -4.302 1.00 92.00 79 PHE A N 1
ATOM 622 C CA . PHE A 1 79 ? -5.184 -10.881 -3.339 1.00 92.00 79 PHE A CA 1
ATOM 623 C C . PHE A 1 79 ? -4.237 -10.532 -2.185 1.00 92.00 79 PHE A C 1
ATOM 625 O O . PHE A 1 79 ? -4.601 -10.661 -1.018 1.00 92.00 79 PHE A O 1
ATOM 632 N N . HIS A 1 80 ? -3.027 -10.052 -2.482 1.00 94.69 80 HIS A N 1
ATOM 633 C CA . HIS A 1 80 ? -2.081 -9.670 -1.434 1.00 94.69 80 HIS A CA 1
ATOM 634 C C . HIS A 1 80 ? -2.542 -8.445 -0.642 1.00 94.69 80 HIS A C 1
ATOM 636 O O . HIS A 1 80 ? -2.365 -8.418 0.571 1.00 94.69 80 HIS A O 1
ATOM 642 N N . TYR A 1 81 ? -3.164 -7.467 -1.300 1.00 95.56 81 TYR A N 1
ATOM 643 C CA . TYR A 1 81 ? -3.732 -6.296 -0.638 1.00 95.56 81 TYR A CA 1
ATOM 644 C C . TYR A 1 81 ? -4.782 -6.697 0.405 1.00 95.56 81 TYR A C 1
ATOM 646 O O . TYR A 1 81 ? -4.683 -6.285 1.562 1.00 95.56 81 TYR A O 1
ATOM 654 N N . ASP A 1 82 ? -5.731 -7.552 0.021 1.00 94.31 82 ASP A N 1
ATOM 655 C CA . ASP A 1 82 ? -6.795 -8.022 0.908 1.00 94.31 82 ASP A CA 1
ATOM 656 C C . ASP A 1 82 ? -6.217 -8.837 2.080 1.00 94.31 82 ASP A C 1
ATOM 658 O O . ASP A 1 82 ? -6.618 -8.645 3.228 1.00 94.31 82 ASP A O 1
ATOM 662 N N . ASN A 1 83 ? -5.206 -9.678 1.830 1.00 94.94 83 ASN A N 1
ATOM 663 C CA . ASN A 1 83 ? -4.508 -10.414 2.891 1.00 94.94 83 ASN A CA 1
ATOM 664 C C . ASN A 1 83 ? -3.755 -9.493 3.863 1.00 94.94 83 ASN A C 1
ATOM 666 O O . ASN A 1 83 ? -3.793 -9.728 5.071 1.00 94.94 83 ASN A O 1
ATOM 670 N N . CYS A 1 84 ? -3.103 -8.431 3.375 1.00 94.88 84 CYS A N 1
ATOM 671 C CA . CYS A 1 84 ? -2.468 -7.437 4.242 1.00 94.88 84 CYS A CA 1
ATOM 672 C C . CYS A 1 84 ? -3.500 -6.774 5.160 1.00 94.88 84 CYS A C 1
ATOM 674 O O . CYS A 1 84 ? -3.274 -6.675 6.364 1.00 94.88 84 CYS A O 1
ATOM 676 N N . LEU A 1 85 ? -4.642 -6.348 4.615 1.00 94.62 85 LEU A N 1
ATOM 677 C CA . LEU A 1 85 ? -5.696 -5.719 5.412 1.00 94.62 85 LEU A CA 1
ATOM 678 C C . LEU A 1 85 ? -6.337 -6.682 6.409 1.00 94.62 85 LEU A C 1
ATOM 680 O O . LEU A 1 85 ? -6.585 -6.293 7.550 1.00 94.62 85 LEU A O 1
ATOM 684 N N . LYS A 1 86 ? -6.559 -7.937 6.008 1.00 95.12 86 LYS A N 1
ATOM 685 C CA . LYS A 1 86 ? -7.050 -8.988 6.902 1.00 95.12 86 LYS A CA 1
ATOM 686 C C . LYS A 1 86 ? -6.103 -9.184 8.085 1.00 95.12 86 LYS A C 1
ATOM 688 O O . LYS A 1 86 ? -6.549 -9.155 9.227 1.00 95.12 86 LYS A O 1
ATOM 693 N N . TRP A 1 87 ? -4.802 -9.296 7.822 1.00 94.50 87 TRP A N 1
ATOM 694 C CA . TRP A 1 87 ? -3.793 -9.420 8.873 1.00 94.50 87 TRP A CA 1
ATOM 695 C C . TRP A 1 87 ? -3.802 -8.215 9.825 1.00 94.50 87 TRP A C 1
ATOM 697 O O . TRP A 1 87 ? -3.784 -8.397 11.040 1.00 94.50 87 TRP A O 1
ATOM 707 N N . VAL A 1 88 ? -3.894 -6.984 9.303 1.00 93.38 88 VAL A N 1
ATOM 708 C CA . VAL A 1 88 ? -3.987 -5.778 10.147 1.00 93.38 88 VAL A CA 1
ATOM 709 C C . VAL A 1 88 ? -5.225 -5.824 11.048 1.00 93.38 88 VAL A C 1
ATOM 711 O O . VAL A 1 88 ? -5.120 -5.567 12.250 1.00 93.38 88 VAL A O 1
ATOM 714 N N . ALA A 1 89 ? -6.379 -6.192 10.488 1.00 91.38 89 ALA A N 1
ATOM 715 C CA . ALA A 1 89 ? -7.631 -6.291 11.231 1.00 91.38 89 ALA A CA 1
ATOM 716 C C . ALA A 1 89 ? -7.558 -7.349 12.347 1.00 91.38 89 ALA A C 1
ATOM 718 O O . ALA A 1 89 ? -7.979 -7.087 13.474 1.00 91.38 89 ALA A O 1
ATOM 719 N N . GLU A 1 90 ? -6.968 -8.514 12.068 1.00 94.44 90 GLU A N 1
ATOM 720 C CA . GLU A 1 90 ? -6.775 -9.590 13.050 1.00 94.44 90 GLU A CA 1
ATOM 721 C C . GLU A 1 90 ? -5.866 -9.171 14.211 1.00 94.44 90 GLU A C 1
ATOM 723 O O . GLU A 1 90 ? -6.085 -9.573 15.355 1.00 94.44 90 GLU A O 1
ATOM 728 N N . LYS A 1 91 ? -4.853 -8.343 13.937 1.00 91.25 91 LYS A N 1
ATOM 729 C CA . LYS A 1 91 ? -3.894 -7.888 14.949 1.00 91.25 91 LYS A CA 1
ATOM 730 C C . LYS A 1 91 ? -4.384 -6.705 15.787 1.00 91.25 91 LYS A C 1
ATOM 732 O O . LYS A 1 91 ? -3.743 -6.402 16.790 1.00 91.25 91 LYS A O 1
ATOM 737 N N . LYS A 1 92 ? -5.499 -6.057 15.418 1.00 89.25 92 LYS A N 1
ATOM 738 C CA . LYS A 1 92 ? -6.077 -4.889 16.121 1.00 89.25 92 LYS A CA 1
ATOM 739 C C . LYS A 1 92 ? -5.065 -3.752 16.356 1.00 89.25 92 LYS A C 1
ATOM 741 O O . LYS A 1 92 ? -5.114 -3.065 17.374 1.00 89.25 92 LYS A O 1
ATOM 746 N N . ILE A 1 93 ? -4.133 -3.575 15.423 1.00 90.44 93 ILE A N 1
ATOM 747 C CA . ILE A 1 93 ? -3.085 -2.549 15.489 1.00 90.44 93 ILE A CA 1
ATOM 748 C C . ILE A 1 93 ? -3.678 -1.212 15.042 1.00 90.44 93 ILE A C 1
ATOM 750 O O . ILE A 1 93 ? -4.571 -1.181 14.192 1.00 90.44 93 ILE A O 1
ATOM 754 N N . LYS A 1 94 ? -3.192 -0.096 15.597 1.00 93.88 94 LYS A N 1
ATOM 755 C CA . LYS A 1 94 ? -3.626 1.230 15.144 1.00 93.88 94 LYS A CA 1
ATOM 756 C C . LYS A 1 94 ? -3.269 1.442 13.668 1.00 93.88 94 LYS A C 1
ATOM 758 O O . LYS A 1 94 ? -2.239 0.932 13.218 1.00 93.88 94 LYS A O 1
ATOM 763 N N . PRO A 1 95 ? -4.059 2.220 12.911 1.00 94.00 95 PRO A N 1
ATOM 764 C CA . PRO A 1 95 ? -3.841 2.362 11.476 1.00 94.00 95 PRO A CA 1
ATOM 765 C C . PRO A 1 95 ? -2.420 2.825 11.119 1.00 94.00 95 PRO A C 1
ATOM 767 O O . PRO A 1 95 ? -1.749 2.202 10.301 1.00 94.00 95 PRO A O 1
ATOM 770 N N . GLU A 1 96 ? -1.889 3.843 11.788 1.00 94.50 96 GLU A N 1
ATOM 771 C CA . GLU A 1 96 ? -0.545 4.370 11.530 1.00 94.50 96 GLU A CA 1
ATOM 772 C C . GLU A 1 96 ? 0.558 3.356 11.854 1.00 94.50 96 GLU A C 1
ATOM 774 O O . GLU A 1 96 ? 1.468 3.155 11.052 1.00 94.50 96 GLU A O 1
ATOM 779 N N . GLU A 1 97 ? 0.452 2.678 12.998 1.00 95.12 97 GLU A N 1
ATOM 780 C CA . GLU A 1 97 ? 1.400 1.638 13.419 1.00 95.12 97 GLU A CA 1
ATOM 781 C C . GLU A 1 97 ? 1.391 0.460 12.434 1.00 95.12 97 GLU A C 1
ATOM 783 O O . GLU A 1 97 ? 2.442 -0.040 12.034 1.00 95.12 97 GLU A O 1
ATOM 788 N N . SER A 1 98 ? 0.208 0.050 11.975 1.00 95.56 98 SER A N 1
ATOM 789 C CA . SER A 1 98 ? 0.071 -1.026 10.997 1.00 95.56 98 SER A CA 1
ATOM 790 C C . SER A 1 98 ? 0.652 -0.647 9.629 1.00 95.56 98 SER A C 1
ATOM 792 O O . SER A 1 98 ? 1.280 -1.479 8.975 1.00 95.56 98 SER A O 1
ATOM 794 N N . ALA A 1 99 ? 0.517 0.618 9.213 1.00 96.31 99 ALA A N 1
ATOM 795 C CA . ALA A 1 99 ? 1.116 1.117 7.983 1.00 96.31 99 ALA A CA 1
ATOM 796 C C . ALA A 1 99 ? 2.648 1.070 8.041 1.00 96.31 99 ALA A C 1
ATOM 798 O O . ALA A 1 99 ? 3.274 0.635 7.070 1.00 96.31 99 ALA A O 1
ATOM 799 N N . GLU A 1 100 ? 3.237 1.487 9.168 1.00 95.69 100 GLU A N 1
ATOM 800 C CA . GLU A 1 100 ? 4.682 1.414 9.399 1.00 95.69 100 GLU A CA 1
ATOM 801 C C . GLU A 1 100 ? 5.180 -0.030 9.430 1.00 95.69 100 GLU A C 1
ATOM 803 O O . GLU A 1 100 ? 6.182 -0.328 8.786 1.00 95.69 100 GLU A O 1
ATOM 808 N N . LEU A 1 101 ? 4.461 -0.947 10.084 1.00 95.44 101 LEU A N 1
ATOM 809 C CA . LEU A 1 101 ? 4.821 -2.369 10.099 1.00 95.44 101 LEU A CA 1
ATOM 810 C C . LEU A 1 101 ? 4.799 -2.989 8.701 1.00 95.44 101 LEU A C 1
ATOM 812 O O . LEU A 1 101 ? 5.715 -3.725 8.341 1.00 95.44 101 LEU A O 1
ATOM 816 N N . LEU A 1 102 ? 3.791 -2.663 7.891 1.00 95.56 102 LEU A N 1
ATOM 817 C CA . LEU A 1 102 ? 3.715 -3.107 6.500 1.00 95.56 102 LEU A CA 1
ATOM 818 C C . LEU A 1 102 ? 4.912 -2.594 5.679 1.00 95.56 102 LEU A C 1
ATOM 820 O O . LEU A 1 102 ? 5.536 -3.365 4.949 1.00 95.56 102 LEU A O 1
ATOM 824 N N . MET A 1 103 ? 5.280 -1.317 5.825 1.00 95.94 103 MET A N 1
ATOM 825 C CA . MET A 1 103 ? 6.451 -0.753 5.140 1.00 95.94 103 MET A CA 1
ATOM 826 C C . MET A 1 103 ? 7.765 -1.365 5.643 1.00 95.94 103 MET A C 1
ATOM 828 O O . MET A 1 103 ? 8.631 -1.693 4.835 1.00 95.94 103 MET A O 1
ATOM 832 N N . ALA A 1 104 ? 7.901 -1.564 6.955 1.00 93.75 104 ALA A N 1
ATOM 833 C CA . ALA A 1 104 ? 9.068 -2.187 7.573 1.00 93.75 104 ALA A CA 1
ATOM 834 C C . ALA A 1 104 ? 9.243 -3.645 7.132 1.00 93.75 104 ALA A C 1
ATOM 836 O O . ALA A 1 104 ? 10.363 -4.068 6.856 1.00 93.75 104 ALA A O 1
ATOM 837 N N . ALA A 1 105 ? 8.147 -4.395 6.990 1.00 90.56 105 ALA A N 1
ATOM 838 C CA . ALA A 1 105 ? 8.184 -5.753 6.463 1.00 90.56 105 ALA A CA 1
ATOM 839 C C . ALA A 1 105 ? 8.804 -5.776 5.060 1.00 90.56 105 ALA A C 1
ATOM 841 O O . ALA A 1 105 ? 9.697 -6.579 4.798 1.00 90.56 105 ALA A O 1
ATOM 842 N N . LEU A 1 106 ? 8.399 -4.850 4.184 1.00 89.94 106 LEU A N 1
ATOM 843 C CA . LEU A 1 106 ? 8.953 -4.758 2.835 1.00 89.94 106 LEU A CA 1
ATOM 844 C C . LEU A 1 106 ? 10.438 -4.362 2.821 1.00 89.94 106 LEU A C 1
ATOM 846 O O . LEU A 1 106 ? 11.186 -4.904 2.013 1.00 89.94 106 LEU A O 1
ATOM 850 N N . LEU A 1 107 ? 10.866 -3.466 3.714 1.00 89.06 107 LEU A N 1
ATOM 851 C CA . LEU A 1 107 ? 12.281 -3.100 3.866 1.00 89.06 107 LEU A CA 1
ATOM 852 C C . LEU A 1 107 ? 13.118 -4.296 4.347 1.00 89.06 107 LEU A C 1
ATOM 854 O O . LEU A 1 107 ? 14.109 -4.645 3.719 1.00 89.06 107 LEU A O 1
ATOM 858 N N . SER A 1 108 ? 12.651 -5.008 5.379 1.00 85.75 108 SER A N 1
ATOM 859 C CA . SER A 1 108 ? 13.357 -6.174 5.942 1.00 85.75 108 SER A CA 1
ATOM 860 C C . SER A 1 108 ? 13.492 -7.351 4.971 1.00 85.75 108 SER A C 1
ATOM 862 O O . SER A 1 108 ? 14.340 -8.226 5.138 1.00 85.75 108 SER A O 1
ATOM 864 N N . ILE A 1 109 ? 12.610 -7.403 3.974 1.00 76.94 109 ILE A N 1
ATOM 865 C CA . ILE A 1 109 ? 12.636 -8.384 2.895 1.00 76.94 109 ILE A CA 1
ATOM 866 C C . ILE A 1 109 ? 13.754 -8.070 1.895 1.00 76.94 109 ILE A C 1
ATOM 868 O O . ILE A 1 109 ? 14.351 -8.998 1.353 1.00 76.94 109 ILE A O 1
ATOM 872 N N . ASP A 1 110 ? 14.007 -6.789 1.632 1.00 69.81 110 ASP A N 1
ATOM 873 C CA . ASP A 1 110 ? 15.021 -6.343 0.677 1.00 69.81 110 ASP A CA 1
ATOM 874 C C . ASP A 1 110 ? 16.431 -6.501 1.261 1.00 69.81 110 ASP A C 1
ATOM 876 O O . ASP A 1 110 ? 17.314 -7.019 0.584 1.00 69.81 110 ASP A O 1
ATOM 880 N N . ASP A 1 111 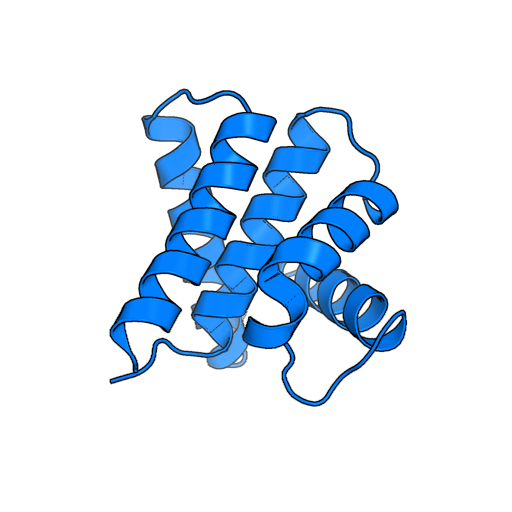? 16.598 -6.217 2.557 1.00 62.28 111 ASP A N 1
ATOM 881 C CA . ASP A 1 111 ? 17.867 -6.406 3.278 1.00 62.28 111 ASP A CA 1
ATOM 882 C C . ASP A 1 111 ? 18.337 -7.872 3.313 1.00 62.28 111 ASP A C 1
ATOM 884 O O . ASP A 1 111 ? 19.524 -8.142 3.447 1.00 62.28 111 ASP A O 1
ATOM 888 N N . LYS A 1 112 ? 17.416 -8.837 3.185 1.00 56.81 112 LYS A N 1
ATOM 889 C CA . LYS A 1 112 ? 17.730 -10.278 3.112 1.00 56.81 112 LYS A CA 1
ATOM 890 C C . LYS A 1 112 ? 17.989 -10.782 1.688 1.00 56.81 112 LYS A C 1
ATOM 892 O O . LYS A 1 112 ? 18.194 -11.981 1.499 1.00 56.81 112 LYS A O 1
ATOM 897 N N . ALA A 1 113 ? 17.875 -9.912 0.685 1.00 51.53 113 ALA A N 1
ATOM 898 C CA . ALA A 1 113 ? 18.129 -10.236 -0.717 1.00 51.53 113 ALA A CA 1
ATOM 899 C C . ALA A 1 113 ? 19.528 -9.797 -1.197 1.00 51.53 113 ALA A C 1
ATOM 901 O O . ALA A 1 113 ? 19.885 -10.131 -2.330 1.00 51.53 113 ALA A O 1
ATOM 902 N N . LEU A 1 114 ? 20.277 -9.083 -0.347 1.00 43.41 114 LEU A N 1
ATOM 903 C CA . LEU A 1 114 ? 21.706 -8.763 -0.462 1.00 43.41 114 LEU A CA 1
ATOM 904 C C . LEU A 1 114 ? 22.545 -9.786 0.315 1.00 43.41 114 LEU A C 1
ATOM 906 O O . LEU A 1 114 ? 23.680 -10.048 -0.139 1.00 43.41 114 LEU A O 1
#

Radius of gyration: 13.36 Å; Cα contacts (8 Å, |Δi|>4): 98; chains: 1; bounding box: 38×28×32 Å

pLDDT: mean 89.15, std 11.0, range [43.41, 97.56]

Sequence (114 aa):
MGYSVEFKRAIAIASISQLIQGRRNIDSATRHVVGRIGHLVFVTLEGERKIKALRDYRKRVLDIPEGKALPPRMSIARFHYDNCLKWVAEKKIKPEESAELLMAALLSIDDKAL

Solvent-accessible surface area (backbone atoms only — not comparable to full-atom values): 6264 Å² total; per-residue (Å²): 136,82,80,56,65,40,50,48,41,13,42,52,46,38,23,32,52,25,25,36,73,56,72,37,53,70,67,62,23,38,48,54,46,40,74,75,50,30,63,79,53,38,74,92,49,58,75,69,59,39,42,50,50,52,53,56,47,41,49,59,52,67,70,56,62,90,91,64,92,61,61,69,63,55,47,53,17,38,54,43,24,54,50,52,51,50,52,42,62,75,65,70,54,54,35,55,61,43,19,50,49,44,52,49,52,57,51,61,54,53,68,72,73,112

Foldseek 3Di:
DADDLLLLLLLLLLLLVLVVVVVDDSLVSLVVSCVQCLCVNCVPDDDVRSSVVSSVLSCLLVVDDPPDDDDPSSVSNNVSNVVLVVVCVVVVDRSNVSSVVSSVVSVVRVVVVD

Secondary structure (DSSP, 8-state):
-PPPHHHHHHHHHHHHHHHHHTT--HHHHHHHHHHHHHHHH-TT--HHHHHHHHHHHHHHHHT--TTPPPPHHHHHHHHHHHHHHHHHHHHT--HHHHHHHHHHHHHHHHTT--

Mean predicted aligned error: 4.59 Å